Protein AF-A0A3M1MNN2-F1 (afdb_monomer_lite)

Foldseek 3Di:
DQLQVVLVVVCVVCVVVVVVCCVPPHDPPPPPDPVVVVVVVCCVCPVSNPVSNVLVVCCVPDPDVVVSVLVVLCVLVVVVVCCCVVVVDDDDVVSVVVNVVSVVVSVVVVVVVVVPPDDD

Sequence (120 aa):
RDPVVALLVNFLCSFPFVLGYSLLFTDLSFPPALPGFLGAAYVGTFEMGFCFVLWLLAMRHAESTAKVSNLIFISPFLSLVLIHFLVGEEILPATFVGLVLIVAGLLVQQQRTRRQAPQD

Radius of gyration: 19.38 Å; chains: 1; bounding box: 42×33×50 Å

pLDDT: mean 76.58, std 11.62, range [34.47, 91.56]

Structure (mmCIF, N/CA/C/O backbone):
data_AF-A0A3M1MNN2-F1
#
_entry.id   AF-A0A3M1MNN2-F1
#
loop_
_atom_site.group_PDB
_atom_site.id
_atom_site.type_symbol
_atom_site.label_atom_id
_atom_site.label_alt_id
_atom_site.label_comp_id
_atom_site.label_asym_id
_atom_site.label_entity_id
_atom_site.label_seq_id
_atom_site.pdbx_PDB_ins_code
_atom_site.Cartn_x
_atom_site.Cartn_y
_atom_site.Cartn_z
_atom_site.occupancy
_atom_site.B_iso_or_equiv
_atom_site.auth_seq_id
_atom_site.auth_comp_id
_atom_site.auth_asym_id
_atom_site.auth_atom_id
_atom_site.pdbx_PDB_model_num
ATOM 1 N N . ARG A 1 1 ? 1.020 12.240 16.360 1.00 58.34 1 ARG A N 1
ATOM 2 C CA . ARG A 1 1 ? 2.318 12.234 15.640 1.00 58.34 1 ARG A CA 1
ATOM 3 C C . ARG A 1 1 ? 2.040 12.605 14.196 1.00 58.34 1 ARG A C 1
ATOM 5 O O . ARG A 1 1 ? 1.013 12.162 13.694 1.00 58.34 1 ARG A O 1
ATOM 12 N N . ASP A 1 2 ? 2.874 13.428 13.566 1.00 78.56 2 ASP A N 1
ATOM 13 C CA . ASP A 1 2 ? 2.647 13.810 12.173 1.00 78.56 2 ASP A CA 1
ATOM 14 C C . ASP A 1 2 ? 2.676 12.575 11.258 1.00 78.56 2 ASP A C 1
ATOM 16 O O . ASP A 1 2 ? 3.636 11.803 11.325 1.00 78.56 2 ASP A O 1
ATOM 20 N N . PRO A 1 3 ? 1.638 12.366 10.424 1.00 75.88 3 PRO A N 1
ATOM 21 C CA . PRO A 1 3 ? 1.548 11.257 9.473 1.00 75.88 3 PRO A CA 1
ATOM 22 C C . PRO A 1 3 ? 2.824 11.025 8.662 1.00 75.88 3 PRO A C 1
ATOM 24 O O . PRO A 1 3 ? 3.263 9.892 8.490 1.00 75.88 3 PRO A O 1
ATOM 27 N N . VAL A 1 4 ? 3.457 12.117 8.232 1.00 82.12 4 VAL A N 1
ATOM 28 C CA . VAL A 1 4 ? 4.690 12.103 7.439 1.00 82.12 4 VAL A CA 1
ATOM 29 C C . VAL A 1 4 ? 5.860 11.511 8.229 1.00 82.12 4 VAL A C 1
ATOM 31 O O . VAL A 1 4 ? 6.628 10.722 7.690 1.00 82.12 4 VAL A O 1
ATOM 34 N N . VAL A 1 5 ? 5.971 11.823 9.524 1.00 84.25 5 VAL A N 1
ATOM 35 C CA . VAL A 1 5 ? 7.036 11.289 10.389 1.00 84.25 5 VAL A CA 1
ATOM 36 C C . VAL A 1 5 ? 6.822 9.800 10.647 1.00 84.25 5 VAL A C 1
ATOM 38 O O . VAL A 1 5 ? 7.776 9.028 10.612 1.00 84.25 5 VAL A O 1
ATOM 41 N N . ALA A 1 6 ? 5.575 9.375 10.866 1.00 82.62 6 ALA A N 1
ATOM 42 C CA . ALA A 1 6 ? 5.255 7.956 11.026 1.00 82.62 6 ALA A CA 1
ATOM 43 C C . ALA A 1 6 ? 5.601 7.152 9.761 1.00 82.62 6 ALA A C 1
ATOM 45 O O . ALA A 1 6 ? 6.173 6.065 9.854 1.00 82.62 6 ALA A O 1
ATOM 46 N N . LEU A 1 7 ? 5.305 7.711 8.586 1.00 84.12 7 LEU A N 1
ATOM 47 C CA . LEU A 1 7 ? 5.636 7.104 7.303 1.00 84.12 7 LEU A CA 1
ATOM 48 C C . LEU A 1 7 ? 7.155 7.043 7.072 1.00 84.12 7 LEU A C 1
ATOM 50 O O . LEU A 1 7 ? 7.674 5.986 6.722 1.00 84.12 7 LEU A O 1
ATOM 54 N N . LEU A 1 8 ? 7.880 8.133 7.350 1.00 87.44 8 LEU A N 1
ATOM 55 C CA . LEU A 1 8 ? 9.340 8.184 7.234 1.00 87.44 8 LEU A CA 1
ATOM 56 C C . LEU A 1 8 ? 10.020 7.135 8.124 1.00 87.44 8 LEU A C 1
ATOM 58 O O . LEU A 1 8 ? 10.923 6.440 7.670 1.00 87.44 8 LEU A O 1
ATOM 62 N N . VAL A 1 9 ? 9.572 6.988 9.375 1.00 86.50 9 VAL A N 1
ATOM 63 C CA . VAL A 1 9 ? 10.120 5.986 10.302 1.00 86.50 9 VAL A CA 1
ATOM 64 C C . VAL A 1 9 ? 9.850 4.567 9.803 1.00 86.50 9 VAL A C 1
ATOM 66 O O . VAL A 1 9 ? 10.753 3.737 9.862 1.00 86.50 9 VAL A O 1
ATOM 69 N N . ASN A 1 10 ? 8.659 4.285 9.264 1.00 86.88 10 ASN A N 1
ATOM 70 C CA . ASN A 1 10 ? 8.369 2.981 8.662 1.00 86.88 10 ASN A CA 1
ATOM 71 C C . ASN A 1 10 ? 9.290 2.681 7.473 1.00 86.88 10 ASN A C 1
ATOM 73 O O . ASN A 1 10 ? 9.826 1.576 7.394 1.00 86.88 10 ASN A O 1
ATOM 77 N N . PHE A 1 11 ? 9.526 3.656 6.590 1.00 87.00 11 PHE A N 1
ATOM 78 C CA . PHE A 1 11 ? 10.449 3.486 5.465 1.00 87.00 11 PHE A CA 1
ATOM 79 C C . PHE A 1 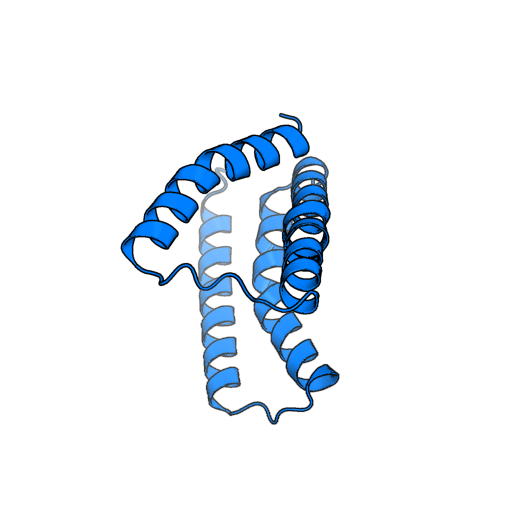11 ? 11.895 3.288 5.922 1.00 87.00 11 PHE A C 1
ATOM 81 O O . PHE A 1 11 ? 12.540 2.344 5.474 1.00 87.00 11 PHE A O 1
ATOM 88 N N . LEU A 1 12 ? 12.394 4.118 6.844 1.00 89.81 12 LEU A N 1
ATOM 89 C CA . LEU A 1 12 ? 13.756 4.000 7.376 1.00 89.81 12 LEU A CA 1
ATOM 90 C C . LEU A 1 12 ? 13.978 2.679 8.111 1.00 89.81 12 LEU A C 1
ATOM 92 O O . LEU A 1 12 ? 15.047 2.090 7.991 1.00 89.81 12 LEU A O 1
ATOM 96 N N . CYS A 1 13 ? 12.974 2.211 8.852 1.00 91.25 13 CYS A N 1
ATOM 97 C CA . CYS A 1 13 ? 13.050 0.938 9.553 1.00 91.25 13 CYS A CA 1
ATOM 98 C C . CYS A 1 13 ? 12.994 -0.234 8.569 1.00 91.25 13 CYS A C 1
ATOM 100 O O . CYS A 1 13 ? 13.771 -1.166 8.709 1.00 91.25 13 CYS A O 1
ATOM 102 N N . SER A 1 14 ? 12.138 -0.171 7.542 1.00 87.56 14 SER A N 1
A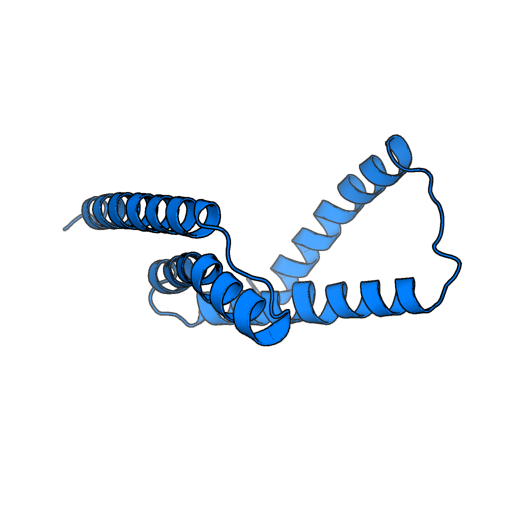TOM 103 C CA . SER A 1 14 ? 11.978 -1.250 6.554 1.00 87.56 14 SER A CA 1
ATOM 104 C C . SER A 1 14 ? 13.145 -1.344 5.568 1.00 87.56 14 SER A C 1
ATOM 106 O O . SER A 1 14 ? 13.483 -2.443 5.135 1.00 87.56 14 SER A O 1
ATOM 108 N N . PHE A 1 15 ? 13.788 -0.223 5.225 1.00 90.38 15 PHE A N 1
ATOM 109 C CA . PHE A 1 15 ? 14.888 -0.161 4.259 1.00 90.38 15 PHE A CA 1
ATOM 110 C C . PHE A 1 15 ? 16.033 -1.157 4.530 1.00 90.38 15 PHE A C 1
ATOM 112 O O . PHE A 1 15 ? 16.357 -1.912 3.614 1.00 90.38 15 PHE A O 1
ATOM 119 N N . PRO A 1 16 ? 16.628 -1.247 5.740 1.00 91.56 16 PRO A N 1
ATOM 120 C CA . PRO A 1 16 ? 17.693 -2.213 6.009 1.00 91.56 16 PRO A CA 1
ATOM 121 C C . PRO A 1 16 ? 17.222 -3.669 5.908 1.00 91.56 16 PRO A C 1
ATOM 123 O O . PRO A 1 16 ? 17.986 -4.512 5.447 1.00 91.56 16 PRO A O 1
ATOM 126 N N . PHE A 1 17 ? 15.973 -3.976 6.280 1.00 90.31 17 PHE A N 1
ATOM 127 C CA . PHE A 1 17 ? 15.434 -5.336 6.152 1.00 90.31 17 PHE A CA 1
ATOM 128 C C . PHE A 1 17 ? 15.207 -5.719 4.691 1.00 90.31 17 PHE A C 1
ATOM 130 O O . PHE A 1 17 ? 15.616 -6.800 4.272 1.00 90.31 17 PHE A O 1
ATOM 137 N N . VAL A 1 18 ? 14.595 -4.826 3.908 1.00 87.81 18 VAL A N 1
ATOM 138 C CA . VAL A 1 18 ? 14.351 -5.048 2.476 1.00 87.81 18 VAL A CA 1
ATOM 139 C C . VAL A 1 18 ? 15.673 -5.138 1.717 1.00 87.81 18 VAL A C 1
ATOM 141 O O . VAL A 1 18 ? 15.832 -6.025 0.883 1.00 87.81 18 VAL A O 1
ATOM 144 N N . LEU A 1 19 ? 16.641 -4.275 2.037 1.00 87.81 19 LEU A N 1
ATOM 145 C CA . LEU A 1 19 ? 17.974 -4.322 1.444 1.00 87.81 19 LEU A CA 1
ATOM 146 C C . LEU A 1 19 ? 18.689 -5.628 1.805 1.00 87.81 19 LEU A C 1
ATOM 148 O O . LEU A 1 19 ? 19.183 -6.307 0.913 1.00 87.81 19 LEU A O 1
ATOM 152 N N . GLY A 1 20 ? 18.698 -6.018 3.082 1.00 89.62 20 GLY A N 1
ATOM 153 C CA . GLY A 1 20 ? 19.315 -7.268 3.530 1.00 89.62 20 GLY A CA 1
ATOM 154 C C . GLY A 1 20 ? 18.703 -8.498 2.859 1.00 89.62 20 GLY A C 1
ATOM 155 O O . GLY A 1 20 ? 19.432 -9.362 2.382 1.00 89.62 20 GLY A O 1
ATOM 156 N N . TYR A 1 21 ? 17.375 -8.549 2.747 1.00 88.06 21 TYR A N 1
ATOM 157 C CA . TYR A 1 21 ? 16.690 -9.616 2.020 1.00 88.06 21 TYR A CA 1
ATOM 158 C C . TYR A 1 21 ? 17.045 -9.612 0.527 1.00 88.06 21 TYR A C 1
ATOM 160 O O . TYR A 1 21 ? 17.375 -10.657 -0.030 1.00 88.06 21 TYR A O 1
ATOM 168 N N . SER A 1 22 ? 17.038 -8.434 -0.105 1.00 85.00 22 SER A N 1
ATOM 169 C CA . SER A 1 22 ? 17.369 -8.283 -1.523 1.00 85.00 22 SER A CA 1
ATOM 170 C C . SER A 1 22 ? 18.780 -8.794 -1.832 1.00 85.00 22 SER A C 1
ATOM 172 O O . SER A 1 22 ? 18.938 -9.601 -2.742 1.00 85.00 22 SER A O 1
ATOM 174 N N . LEU A 1 23 ? 19.771 -8.421 -1.013 1.00 84.81 23 LEU A N 1
ATOM 175 C CA . LEU A 1 23 ? 21.170 -8.844 -1.154 1.00 84.81 23 LEU A CA 1
ATOM 176 C C . LEU A 1 23 ? 21.385 -10.355 -0.950 1.00 84.81 23 LEU A C 1
ATOM 178 O O . LEU A 1 23 ? 22.323 -10.909 -1.515 1.00 84.81 23 LEU A O 1
ATOM 182 N N . LEU A 1 24 ? 20.571 -11.007 -0.112 1.00 84.00 24 LEU A N 1
ATOM 183 C CA . LEU A 1 24 ? 20.734 -12.423 0.240 1.00 84.00 24 LEU A CA 1
ATOM 184 C C . LEU A 1 24 ? 20.007 -13.378 -0.714 1.00 84.00 24 LEU A C 1
ATOM 186 O O . LEU A 1 24 ? 20.469 -14.500 -0.907 1.00 84.00 24 LEU A O 1
ATOM 190 N N . PHE A 1 25 ? 18.866 -12.961 -1.268 1.00 80.19 25 PHE A N 1
ATOM 191 C CA . PHE A 1 25 ? 17.957 -13.849 -2.006 1.00 80.19 25 PHE A CA 1
ATOM 192 C C . PHE A 1 25 ? 17.745 -13.464 -3.470 1.00 80.19 25 PHE A C 1
ATOM 194 O O . PHE A 1 25 ? 17.132 -14.234 -4.208 1.00 80.19 25 PHE A O 1
ATOM 201 N N . THR A 1 26 ? 18.226 -12.298 -3.901 1.00 76.44 26 THR A N 1
ATOM 202 C CA . THR A 1 26 ? 17.968 -11.786 -5.250 1.00 76.44 26 THR A CA 1
ATOM 203 C C . THR A 1 26 ? 19.283 -11.473 -5.940 1.00 76.44 26 THR A C 1
ATOM 205 O O . THR A 1 26 ? 20.126 -10.766 -5.390 1.00 76.44 26 THR A O 1
ATOM 208 N N . ASP A 1 27 ? 19.448 -11.938 -7.178 1.00 70.31 27 ASP A N 1
ATOM 209 C CA . ASP A 1 27 ? 20.475 -11.380 -8.048 1.00 70.31 27 ASP A CA 1
ATOM 210 C C . ASP A 1 27 ? 20.154 -9.897 -8.244 1.00 70.31 27 ASP A C 1
ATOM 212 O O . ASP A 1 27 ? 19.067 -9.556 -8.720 1.00 70.31 27 ASP A O 1
ATOM 216 N N . LEU A 1 28 ? 21.083 -9.011 -7.864 1.00 64.62 28 LEU A N 1
ATOM 217 C CA . LEU A 1 28 ? 20.992 -7.557 -8.055 1.00 64.62 28 LEU A CA 1
ATOM 218 C C . LEU A 1 28 ? 21.104 -7.219 -9.544 1.00 64.62 28 LEU A C 1
ATOM 220 O O . LEU A 1 28 ? 22.045 -6.578 -10.013 1.00 64.62 28 LEU A O 1
ATOM 224 N N . SER A 1 29 ? 20.126 -7.678 -10.306 1.00 62.16 29 SER A N 1
ATOM 225 C CA . SER A 1 29 ? 19.923 -7.313 -11.688 1.00 62.16 29 SER A CA 1
ATOM 226 C C . SER A 1 29 ? 19.335 -5.914 -11.667 1.00 62.16 29 SER A C 1
ATOM 228 O O . SER A 1 29 ? 18.123 -5.737 -11.553 1.00 62.16 29 SER A O 1
ATOM 230 N N . PHE A 1 30 ? 20.201 -4.902 -11.716 1.00 62.44 30 PHE A N 1
ATOM 231 C CA . PHE A 1 30 ? 19.753 -3.539 -11.961 1.00 62.44 30 PHE A CA 1
ATOM 232 C C . PHE A 1 30 ? 18.977 -3.548 -13.276 1.00 62.44 30 PHE A C 1
ATOM 234 O O . PHE A 1 30 ? 19.567 -3.908 -14.299 1.00 62.44 30 PHE A O 1
ATOM 241 N N . PRO A 1 31 ? 17.676 -3.200 -13.283 1.00 60.81 31 PRO A N 1
ATOM 242 C CA . PRO A 1 31 ? 16.935 -3.137 -14.525 1.00 60.81 31 PRO A CA 1
ATOM 243 C C . PRO A 1 31 ? 17.649 -2.117 -15.423 1.00 60.81 31 PRO A C 1
ATOM 245 O O . PRO A 1 31 ? 17.735 -0.945 -15.056 1.00 60.81 31 PRO A O 1
ATOM 248 N N . PRO A 1 32 ? 18.176 -2.523 -16.591 1.00 61.69 32 PRO A N 1
ATOM 249 C CA . PRO A 1 32 ? 18.939 -1.627 -17.461 1.00 61.69 32 PRO A CA 1
ATOM 250 C C . PRO A 1 32 ? 18.050 -0.561 -18.122 1.00 61.69 32 PRO A C 1
ATOM 252 O O . PRO A 1 32 ? 18.536 0.317 -18.830 1.00 61.69 32 PRO A O 1
ATOM 255 N N . ALA A 1 33 ? 16.734 -0.639 -17.912 1.00 71.50 33 ALA A N 1
ATOM 256 C CA . ALA A 1 33 ? 15.738 0.152 -18.599 1.00 71.50 33 ALA A CA 1
ATOM 257 C C . ALA A 1 33 ? 15.140 1.225 -17.670 1.00 71.50 33 ALA A C 1
ATOM 259 O O . ALA A 1 33 ? 14.566 0.929 -16.619 1.00 71.50 33 ALA A O 1
ATOM 260 N N . LEU A 1 34 ? 15.184 2.477 -18.137 1.00 77.69 34 LEU A N 1
ATOM 261 C CA . LEU A 1 34 ? 14.553 3.660 -17.537 1.00 77.69 34 LEU A CA 1
ATOM 262 C C . LEU A 1 34 ? 13.080 3.469 -17.083 1.00 77.69 34 LEU A C 1
ATOM 264 O O . LEU A 1 34 ? 12.718 4.028 -16.044 1.00 77.69 34 LEU A O 1
ATOM 268 N N . PRO A 1 35 ? 12.231 2.664 -17.766 1.00 82.38 35 PRO A N 1
ATOM 269 C CA . PRO A 1 35 ? 10.865 2.395 -17.318 1.00 82.38 35 PRO A CA 1
ATOM 270 C C . PRO A 1 35 ? 10.784 1.745 -15.934 1.00 82.38 35 PRO A C 1
ATOM 272 O O . PRO A 1 35 ? 9.857 2.041 -15.187 1.00 82.38 35 PRO A O 1
ATOM 275 N N . GLY A 1 36 ? 11.758 0.906 -15.561 1.00 81.88 36 GLY A N 1
ATOM 276 C CA . GLY A 1 36 ? 11.774 0.261 -14.245 1.00 81.88 36 GLY A CA 1
ATOM 277 C C . GLY A 1 36 ? 11.957 1.273 -13.115 1.00 81.88 36 GLY A C 1
ATOM 278 O O . GLY A 1 36 ? 11.270 1.209 -12.098 1.00 81.88 36 GLY A O 1
ATOM 279 N N . PHE A 1 37 ? 12.825 2.265 -13.324 1.00 83.44 37 PHE A N 1
ATOM 280 C CA . PHE A 1 37 ? 13.065 3.321 -12.343 1.00 83.44 37 PHE A CA 1
ATOM 281 C C . PHE A 1 37 ? 11.879 4.287 -12.239 1.00 83.44 37 PHE A C 1
ATOM 283 O O . PHE A 1 37 ? 11.488 4.671 -11.139 1.00 83.44 37 PHE A O 1
ATOM 290 N N . LEU A 1 38 ? 11.263 4.637 -13.374 1.00 87.19 38 LEU A N 1
ATOM 291 C CA . LEU A 1 38 ? 10.056 5.470 -13.402 1.00 87.19 38 LEU A CA 1
ATOM 292 C C . LEU A 1 38 ? 8.860 4.772 -12.742 1.00 87.19 38 LEU A C 1
ATOM 294 O O . LEU A 1 38 ? 8.137 5.408 -11.978 1.00 87.19 38 LEU A O 1
ATOM 298 N N . GLY A 1 39 ? 8.683 3.469 -12.976 1.00 86.56 39 GLY A N 1
ATOM 299 C CA . GLY A 1 39 ? 7.659 2.666 -12.307 1.00 86.56 39 GLY A CA 1
ATOM 300 C C . GLY A 1 39 ? 7.881 2.602 -10.797 1.00 86.56 39 GLY A C 1
ATOM 301 O O . GLY A 1 39 ? 6.960 2.875 -10.030 1.00 86.56 39 GLY A O 1
ATOM 302 N N . ALA A 1 40 ? 9.117 2.343 -10.358 1.00 85.62 40 ALA A N 1
ATOM 303 C CA . ALA A 1 40 ? 9.470 2.353 -8.939 1.00 85.62 40 ALA A CA 1
ATOM 304 C C . ALA A 1 40 ? 9.223 3.727 -8.289 1.00 85.62 40 ALA A C 1
ATOM 306 O O . ALA A 1 40 ? 8.677 3.801 -7.187 1.00 85.62 40 ALA A O 1
ATOM 307 N N . ALA A 1 41 ? 9.568 4.817 -8.981 1.00 87.62 41 ALA A N 1
ATOM 308 C CA . ALA A 1 41 ? 9.305 6.171 -8.507 1.00 87.62 41 ALA A CA 1
ATOM 309 C C . ALA A 1 41 ? 7.796 6.446 -8.383 1.00 87.62 41 ALA A C 1
ATOM 311 O O . ALA A 1 41 ? 7.367 6.986 -7.363 1.00 87.62 41 ALA A O 1
ATOM 312 N N . TYR A 1 42 ? 6.994 6.035 -9.372 1.00 90.19 42 TYR A N 1
ATOM 313 C CA . TYR A 1 42 ? 5.538 6.199 -9.373 1.00 90.19 42 TYR A CA 1
ATOM 314 C C . TYR A 1 42 ? 4.867 5.416 -8.239 1.00 90.19 42 TYR A C 1
ATOM 316 O O . TYR A 1 42 ? 4.133 6.002 -7.446 1.00 90.19 42 TYR A O 1
ATOM 324 N N . VAL A 1 43 ? 5.170 4.123 -8.103 1.00 88.19 43 VAL A N 1
ATOM 325 C CA . VAL A 1 43 ? 4.630 3.273 -7.026 1.00 88.19 43 VAL A CA 1
ATOM 326 C C . VAL A 1 43 ? 5.068 3.802 -5.655 1.00 88.19 43 VAL A C 1
ATOM 328 O O . VAL A 1 43 ? 4.266 3.910 -4.727 1.00 88.19 43 VAL A O 1
ATOM 331 N N . GLY A 1 44 ? 6.332 4.214 -5.527 1.00 87.69 44 GLY A N 1
ATOM 332 C CA . GLY A 1 44 ? 6.875 4.761 -4.285 1.00 87.69 44 GLY A CA 1
ATOM 333 C C . GLY A 1 44 ? 6.212 6.071 -3.854 1.00 87.69 44 GLY A C 1
ATOM 334 O O . GLY A 1 44 ? 5.802 6.203 -2.702 1.00 87.69 44 GLY A O 1
ATOM 335 N N . THR A 1 45 ? 6.084 7.046 -4.759 1.00 86.81 45 THR A N 1
ATOM 336 C CA . THR A 1 45 ? 5.510 8.359 -4.412 1.00 86.81 45 THR A CA 1
ATOM 337 C C . THR A 1 45 ? 3.988 8.369 -4.407 1.00 86.81 45 THR A C 1
ATOM 339 O O . THR A 1 45 ? 3.408 8.952 -3.492 1.00 86.81 45 THR A O 1
ATOM 342 N N . PHE A 1 46 ? 3.329 7.741 -5.380 1.00 86.88 46 PHE A N 1
ATOM 343 C CA . PHE A 1 46 ? 1.880 7.839 -5.549 1.00 86.88 46 PHE A CA 1
ATOM 344 C C . PHE A 1 46 ? 1.131 6.778 -4.732 1.00 86.88 46 PHE A C 1
ATOM 346 O O . PHE A 1 46 ? 0.317 7.134 -3.878 1.00 86.88 46 PHE A O 1
ATOM 353 N N . GLU A 1 47 ? 1.442 5.492 -4.928 1.00 82.94 47 GLU A N 1
ATOM 354 C CA . GLU A 1 47 ? 0.752 4.397 -4.226 1.00 82.94 47 GLU A CA 1
ATOM 355 C C . GLU A 1 47 ? 1.156 4.290 -2.755 1.00 82.94 47 GLU A C 1
ATOM 357 O O . GLU A 1 47 ? 0.294 4.227 -1.882 1.00 82.94 47 GLU A O 1
ATOM 362 N N . MET A 1 48 ? 2.453 4.282 -2.451 1.00 81.94 48 MET A N 1
ATOM 363 C CA . MET A 1 48 ? 2.920 4.050 -1.077 1.00 81.94 48 MET A CA 1
ATOM 364 C C . MET A 1 48 ? 3.165 5.343 -0.291 1.00 81.94 48 MET A C 1
ATOM 366 O O . MET A 1 48 ? 3.092 5.341 0.935 1.00 81.94 48 MET A O 1
ATOM 370 N N . GLY A 1 49 ? 3.434 6.462 -0.966 1.00 85.19 49 GLY A N 1
ATOM 371 C CA . GLY A 1 49 ? 3.646 7.762 -0.333 1.00 85.19 49 GLY A CA 1
ATOM 372 C C . GLY A 1 49 ? 2.338 8.519 -0.110 1.00 85.19 49 GLY A C 1
ATOM 373 O O . GLY A 1 49 ? 1.836 8.631 1.011 1.00 85.19 49 GLY A O 1
ATOM 374 N N . PHE A 1 50 ? 1.784 9.056 -1.196 1.00 87.19 50 PHE A N 1
ATOM 375 C CA . PHE A 1 50 ? 0.654 9.980 -1.173 1.00 87.19 50 PHE A CA 1
ATOM 376 C C . PHE A 1 50 ? -0.630 9.333 -0.644 1.00 87.19 50 PHE A C 1
ATOM 378 O O . PHE A 1 50 ? -1.237 9.867 0.289 1.00 87.19 50 PHE A O 1
ATOM 385 N N . CYS A 1 51 ? -1.011 8.157 -1.157 1.00 86.38 51 CYS A N 1
ATOM 386 C CA . CYS A 1 51 ? -2.186 7.435 -0.656 1.00 86.38 51 CYS A CA 1
ATOM 387 C C . CYS A 1 51 ? -2.068 7.094 0.837 1.00 86.38 51 CYS A C 1
ATOM 389 O O . CYS A 1 51 ? -3.056 7.180 1.565 1.00 86.38 51 CYS A O 1
ATOM 391 N N . PHE A 1 52 ? -0.869 6.775 1.329 1.00 83.31 52 PHE A N 1
ATOM 392 C CA . PHE A 1 52 ? -0.658 6.434 2.737 1.00 83.31 52 PHE A CA 1
ATOM 393 C C . PHE A 1 52 ? -0.712 7.662 3.654 1.00 83.31 52 PHE A C 1
ATOM 395 O O . PHE A 1 52 ? -1.248 7.600 4.764 1.00 83.31 52 PHE A O 1
ATOM 402 N N . VAL A 1 53 ? -0.215 8.810 3.183 1.00 85.25 53 VAL A N 1
ATOM 403 C CA . VAL A 1 53 ? -0.389 10.095 3.875 1.00 85.25 53 VAL A CA 1
ATOM 404 C C . VAL A 1 53 ? -1.872 10.457 3.953 1.00 85.25 53 VAL A C 1
ATOM 406 O O . VAL A 1 53 ? -2.350 10.762 5.047 1.00 85.25 53 VAL A O 1
ATOM 409 N N . LEU A 1 54 ? -2.610 10.360 2.840 1.00 85.19 54 LEU A N 1
ATOM 410 C CA . LEU A 1 54 ? -4.062 10.571 2.818 1.00 85.19 54 LEU A CA 1
ATOM 411 C C . LEU A 1 54 ? -4.792 9.613 3.763 1.00 85.19 54 LEU A C 1
ATOM 413 O O . LEU A 1 54 ? -5.681 10.040 4.497 1.00 85.19 54 LEU A O 1
ATOM 417 N N . TRP A 1 55 ? -4.382 8.347 3.801 1.00 82.75 55 TRP A N 1
ATOM 418 C CA . TRP A 1 55 ? -4.925 7.346 4.713 1.00 82.75 55 TRP A CA 1
ATOM 419 C C . TRP A 1 55 ? -4.731 7.735 6.184 1.00 82.75 55 TRP A C 1
ATOM 421 O O . TRP A 1 55 ? -5.681 7.750 6.967 1.00 82.75 55 TRP A O 1
ATOM 431 N N . LEU A 1 56 ? -3.508 8.104 6.569 1.00 80.19 56 LEU A N 1
ATOM 432 C CA . LEU A 1 56 ? -3.198 8.541 7.932 1.00 80.19 56 LEU A CA 1
ATOM 433 C C . LEU A 1 56 ? -3.928 9.842 8.304 1.00 80.19 56 LEU A C 1
ATOM 435 O O . LEU A 1 56 ? -4.375 9.989 9.443 1.00 80.19 56 LEU A O 1
ATOM 439 N N . LEU A 1 57 ? -4.076 10.771 7.355 1.00 81.25 57 LEU A N 1
ATOM 440 C CA . LEU A 1 57 ? -4.895 11.977 7.509 1.00 81.25 57 LEU A CA 1
ATOM 441 C C . LEU A 1 57 ? -6.366 11.623 7.743 1.00 81.25 57 LEU A C 1
ATOM 443 O O . LEU A 1 57 ? -6.956 12.125 8.698 1.00 81.25 57 LEU A O 1
ATOM 447 N N . ALA A 1 58 ? -6.932 10.720 6.940 1.00 79.62 58 ALA A N 1
ATOM 448 C CA . ALA A 1 58 ? -8.308 10.254 7.087 1.00 79.62 58 ALA A CA 1
ATOM 449 C C . ALA A 1 58 ? -8.534 9.581 8.446 1.00 79.62 58 ALA A C 1
ATOM 451 O O . ALA A 1 58 ? -9.507 9.893 9.129 1.00 79.62 58 ALA A O 1
ATOM 452 N N . MET A 1 59 ? -7.608 8.728 8.896 1.00 75.31 59 MET A N 1
ATOM 453 C CA . MET A 1 59 ? -7.686 8.122 10.229 1.00 75.31 59 MET A CA 1
ATOM 454 C C . MET A 1 59 ? -7.598 9.153 11.360 1.00 75.31 59 MET A C 1
ATOM 456 O O . MET A 1 59 ? -8.230 8.967 12.394 1.00 75.31 59 MET A O 1
ATOM 460 N N . ARG A 1 60 ? -6.833 10.237 11.181 1.00 72.00 60 ARG A N 1
ATOM 461 C CA . ARG A 1 60 ? -6.713 11.312 12.178 1.00 72.00 60 ARG A CA 1
ATOM 462 C C . ARG A 1 60 ? -7.949 12.220 12.224 1.00 72.00 60 ARG A C 1
ATOM 464 O O . ARG A 1 60 ? -8.218 12.797 13.272 1.00 72.00 60 ARG A O 1
ATOM 471 N N . HIS A 1 61 ? -8.648 12.394 11.103 1.00 70.81 61 HIS A N 1
ATOM 472 C CA . HIS A 1 61 ? -9.827 13.263 11.002 1.00 70.81 61 HIS A CA 1
ATOM 473 C C . HIS A 1 61 ? -11.156 12.534 11.218 1.00 70.81 61 HIS A C 1
ATOM 475 O O . HIS A 1 61 ? -12.165 13.171 11.507 1.00 70.81 61 HIS A O 1
ATOM 481 N N . ALA A 1 62 ? -11.183 11.211 11.082 1.00 69.38 62 ALA A N 1
ATOM 482 C CA . ALA A 1 62 ? -12.380 10.440 11.353 1.00 69.38 62 ALA A CA 1
ATOM 483 C C . ALA A 1 62 ? -12.619 10.314 12.861 1.00 69.38 62 ALA A C 1
ATOM 485 O O . ALA A 1 62 ? -11.768 9.815 13.592 1.00 69.38 62 ALA A O 1
ATOM 486 N N . GLU A 1 63 ? -13.827 10.665 13.308 1.00 57.19 63 GLU A N 1
ATOM 487 C CA . GLU A 1 63 ? -14.280 10.508 14.702 1.00 57.19 63 GLU A CA 1
ATOM 488 C C . GLU A 1 63 ? -14.168 9.069 15.235 1.00 57.19 63 GLU A C 1
ATOM 490 O O . GLU A 1 63 ? -14.205 8.834 16.439 1.00 57.19 63 GLU A O 1
ATOM 495 N N . SER A 1 64 ? -14.040 8.080 14.344 1.00 62.53 64 SER A N 1
ATOM 496 C CA . SER A 1 64 ? -13.822 6.689 14.713 1.00 62.53 64 SER A CA 1
ATOM 497 C C . SER A 1 64 ? -12.876 6.010 13.727 1.00 62.53 64 SER A C 1
ATOM 499 O O . SER A 1 64 ? -13.267 5.660 12.608 1.00 62.53 64 SER A O 1
ATOM 501 N N . THR A 1 65 ? -11.648 5.742 14.172 1.00 63.81 65 THR A N 1
ATOM 502 C CA . THR A 1 65 ? -10.645 4.932 13.456 1.00 63.81 65 THR A CA 1
ATOM 503 C C . THR A 1 65 ? -11.210 3.576 13.017 1.00 63.81 65 THR A C 1
ATOM 505 O O . THR A 1 65 ? -10.848 3.061 11.962 1.00 63.81 65 THR A O 1
ATOM 508 N N . ALA A 1 66 ? -12.167 3.022 13.773 1.00 63.03 66 ALA A N 1
ATOM 509 C CA . ALA A 1 66 ? -12.843 1.770 13.444 1.00 63.03 66 ALA A CA 1
ATOM 510 C C . ALA A 1 66 ? -13.705 1.865 12.173 1.00 63.03 66 ALA A C 1
ATOM 512 O O . ALA A 1 66 ? -13.741 0.915 11.394 1.00 63.03 66 ALA A O 1
ATOM 513 N N . LYS A 1 67 ? -14.367 3.005 11.916 1.00 63.06 67 LYS A N 1
ATOM 514 C CA . LYS A 1 67 ? -15.150 3.196 10.682 1.00 63.06 67 LYS A CA 1
ATOM 515 C C . LYS A 1 67 ? -14.239 3.248 9.459 1.00 63.06 67 LYS A C 1
ATOM 517 O O . LYS A 1 67 ? -14.523 2.570 8.479 1.00 63.06 67 LYS A O 1
ATOM 522 N N . VAL A 1 68 ? -13.133 3.991 9.541 1.00 69.94 68 VAL A N 1
ATOM 523 C CA . VAL A 1 68 ? -12.145 4.075 8.451 1.00 69.94 68 VAL A CA 1
ATOM 524 C C . VAL A 1 68 ? -11.488 2.716 8.215 1.00 69.94 68 VAL A C 1
ATOM 526 O O . VAL A 1 68 ? -11.448 2.258 7.081 1.00 69.94 68 VAL A O 1
ATOM 529 N N . SER A 1 69 ? -11.093 1.993 9.267 1.00 67.12 69 SER A N 1
ATOM 530 C CA . SER A 1 69 ? -10.573 0.626 9.125 1.00 67.12 69 SER A CA 1
ATOM 531 C C . SER A 1 69 ? -11.589 -0.330 8.490 1.00 67.12 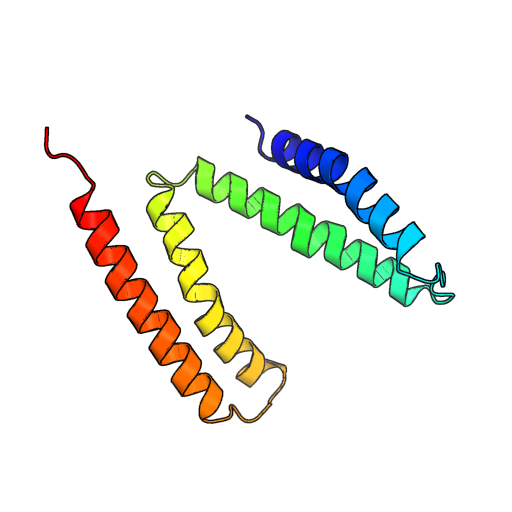69 SER A C 1
ATOM 533 O O . SER A 1 69 ? -11.183 -1.248 7.782 1.00 67.12 69 SER A O 1
ATOM 535 N N . ASN A 1 70 ? -12.894 -0.114 8.697 1.00 71.75 70 ASN A N 1
ATOM 536 C CA . ASN A 1 70 ? -13.920 -0.948 8.080 1.00 71.75 70 ASN A CA 1
ATOM 537 C C . ASN A 1 70 ? -14.020 -0.732 6.556 1.00 71.75 70 ASN A C 1
ATOM 539 O O . ASN A 1 70 ? -14.383 -1.655 5.833 1.00 71.75 70 ASN A O 1
ATOM 543 N N . LEU A 1 71 ? -13.656 0.457 6.055 1.00 74.12 71 LEU A N 1
ATOM 544 C CA . LEU A 1 71 ? -13.605 0.743 4.614 1.00 74.12 71 LEU A CA 1
ATOM 545 C C . LEU A 1 71 ? -12.524 -0.076 3.894 1.00 74.12 71 LEU A C 1
ATOM 547 O O . LEU A 1 71 ? -12.715 -0.402 2.725 1.00 74.12 71 LEU A O 1
ATOM 551 N N . ILE A 1 72 ? -11.435 -0.477 4.570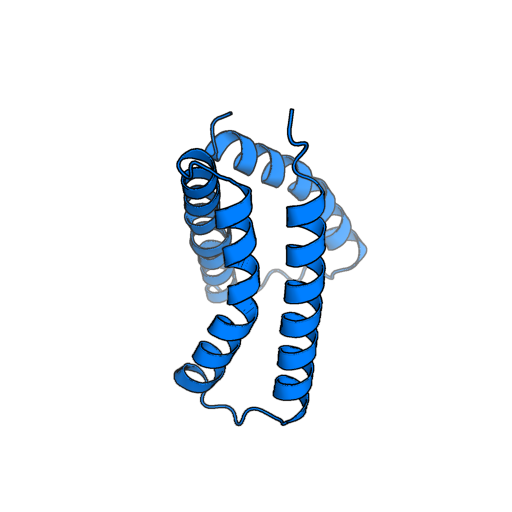 1.00 78.38 72 ILE A N 1
ATOM 552 C CA . ILE A 1 72 ? -10.426 -1.373 3.965 1.00 78.38 72 ILE A CA 1
ATOM 553 C C . ILE A 1 72 ? -11.076 -2.687 3.537 1.00 78.38 72 ILE A C 1
ATOM 555 O O . ILE A 1 72 ? -10.728 -3.231 2.495 1.00 78.38 72 ILE A O 1
ATOM 559 N N . PHE A 1 73 ? -12.069 -3.180 4.279 1.00 74.94 73 PHE A N 1
ATOM 560 C CA . PHE A 1 73 ? -12.751 -4.420 3.917 1.00 74.94 73 PHE A CA 1
ATOM 561 C C . PHE A 1 73 ? -13.649 -4.296 2.678 1.00 74.94 73 PHE A C 1
ATOM 563 O O . PHE A 1 73 ? -14.042 -5.315 2.118 1.00 74.94 73 PHE A O 1
ATOM 570 N N . ILE A 1 74 ? -13.927 -3.078 2.201 1.00 77.38 74 ILE A N 1
ATOM 571 C CA . ILE A 1 74 ? -14.590 -2.841 0.908 1.00 77.38 74 ILE A CA 1
ATOM 572 C C . ILE A 1 74 ? -13.581 -2.940 -0.255 1.00 77.38 74 ILE A C 1
ATOM 574 O O . ILE A 1 74 ? -13.976 -3.243 -1.380 1.00 77.38 74 ILE A O 1
ATOM 578 N N . SER A 1 75 ? -12.278 -2.766 0.009 1.00 83.25 75 SER A N 1
ATOM 579 C CA . SER A 1 75 ? -11.196 -2.872 -0.986 1.00 83.25 75 SER A CA 1
ATOM 580 C C . SER A 1 75 ? -11.269 -4.118 -1.886 1.00 83.25 75 SER A C 1
ATOM 582 O O . SER A 1 75 ? -11.243 -3.940 -3.100 1.00 83.25 75 SER A O 1
ATOM 584 N N . PRO A 1 76 ? -11.424 -5.363 -1.382 1.00 77.88 76 PRO A N 1
ATOM 585 C CA . PRO A 1 76 ? -11.494 -6.548 -2.245 1.00 77.88 76 PRO A CA 1
ATOM 586 C C . PRO A 1 76 ? -12.671 -6.519 -3.226 1.00 77.88 76 PRO A C 1
ATOM 588 O O . PRO A 1 76 ? -12.529 -6.953 -4.366 1.00 77.88 76 PRO A O 1
ATOM 591 N N . PHE A 1 77 ? -13.817 -5.969 -2.817 1.00 79.62 77 PHE A N 1
ATOM 592 C CA . PHE A 1 77 ? -14.963 -5.808 -3.707 1.00 79.62 77 PHE A CA 1
ATOM 593 C C . PHE A 1 77 ? -14.686 -4.748 -4.776 1.00 79.62 77 PHE A C 1
ATOM 595 O O . PHE A 1 77 ? -14.902 -4.988 -5.962 1.00 79.62 77 PHE A O 1
ATOM 602 N N . LEU A 1 78 ? -14.165 -3.590 -4.362 1.00 81.06 78 LEU A N 1
ATOM 603 C CA . LEU A 1 78 ? -13.851 -2.500 -5.281 1.00 81.06 78 LEU A CA 1
ATOM 604 C C . LEU A 1 78 ? -12.757 -2.905 -6.281 1.00 81.06 78 LEU A C 1
ATOM 606 O O . LEU A 1 78 ? -12.880 -2.613 -7.465 1.00 81.06 78 LEU A O 1
ATOM 610 N N . SER A 1 79 ? -11.738 -3.630 -5.818 1.00 82.31 79 SER A N 1
ATOM 611 C CA . SER A 1 79 ? -10.677 -4.203 -6.648 1.00 82.31 79 SER A CA 1
ATOM 612 C C . SER A 1 79 ? -11.246 -5.158 -7.699 1.00 82.31 79 SER A C 1
ATOM 614 O O . SER A 1 79 ? -10.911 -5.040 -8.870 1.00 82.31 79 SER A O 1
ATOM 616 N N . LEU A 1 80 ? -12.188 -6.030 -7.326 1.00 80.00 80 LEU A N 1
ATOM 617 C CA . LEU A 1 80 ? -12.857 -6.933 -8.268 1.00 80.00 80 LEU A CA 1
ATOM 618 C C . LEU A 1 80 ? -13.632 -6.210 -9.364 1.00 80.00 80 LEU A C 1
ATOM 620 O O . LEU A 1 80 ? -13.511 -6.551 -10.540 1.00 80.00 80 LEU A O 1
ATOM 624 N N . VAL A 1 81 ? -14.413 -5.205 -8.970 1.00 81.62 81 VAL A N 1
ATOM 625 C CA . VAL A 1 81 ? -15.150 -4.357 -9.909 1.00 81.62 81 VAL A CA 1
ATOM 626 C C . VAL A 1 81 ? -14.167 -3.665 -10.853 1.00 81.62 81 VAL A C 1
ATOM 628 O O . VAL A 1 81 ? -14.341 -3.723 -12.067 1.00 81.62 81 VAL A O 1
ATOM 631 N N . LEU A 1 82 ? -13.099 -3.068 -10.319 1.00 81.69 82 LEU A N 1
ATOM 632 C CA . LEU A 1 82 ? -12.083 -2.396 -11.126 1.00 81.69 82 LEU A CA 1
ATOM 633 C C . LEU A 1 82 ? -11.366 -3.355 -12.077 1.00 81.69 82 LEU A C 1
ATOM 635 O O . LEU A 1 82 ? -11.215 -3.005 -13.236 1.00 81.69 82 LEU A O 1
ATOM 639 N N . ILE A 1 83 ? -10.966 -4.553 -11.645 1.00 81.12 83 ILE A N 1
ATOM 640 C CA . ILE A 1 83 ? -10.305 -5.539 -12.517 1.00 81.12 83 ILE A CA 1
ATOM 641 C C . ILE A 1 83 ? -11.241 -5.950 -13.657 1.00 81.12 83 ILE A C 1
ATOM 643 O O . ILE A 1 83 ? -10.829 -5.965 -14.815 1.00 81.12 83 ILE A O 1
ATOM 647 N N . HIS A 1 84 ? -12.516 -6.198 -13.359 1.00 77.88 84 HIS A N 1
ATOM 648 C CA . HIS A 1 84 ? -13.496 -6.540 -14.385 1.00 77.88 84 HIS A CA 1
ATOM 649 C C . HIS A 1 84 ? -13.710 -5.408 -15.402 1.00 77.88 84 HIS A C 1
ATOM 651 O O . HIS A 1 84 ? -13.770 -5.671 -16.599 1.00 77.88 84 HIS A O 1
ATOM 657 N N . PHE A 1 85 ? -13.781 -4.150 -14.949 1.00 77.06 85 PHE A N 1
ATOM 658 C CA . PHE A 1 85 ? -14.015 -2.999 -15.830 1.00 77.06 85 PHE A CA 1
ATOM 659 C C . PHE A 1 85 ? -12.757 -2.483 -16.554 1.00 77.06 85 PHE A C 1
ATOM 661 O O . PHE A 1 85 ? -12.863 -2.082 -17.709 1.00 77.06 85 PHE A O 1
ATOM 668 N N . LEU A 1 86 ? -11.589 -2.442 -15.899 1.00 76.00 86 LEU A N 1
ATOM 669 C CA . LEU A 1 86 ? -10.339 -1.907 -16.467 1.00 76.00 86 LEU A CA 1
ATOM 670 C C . LEU A 1 86 ? -9.557 -2.956 -17.260 1.00 76.00 86 LEU A C 1
ATOM 672 O O . LEU A 1 86 ? -8.978 -2.615 -18.287 1.00 76.00 86 LEU A O 1
ATOM 676 N N . VAL A 1 87 ? -9.485 -4.196 -16.764 1.00 76.94 87 VAL A N 1
ATOM 677 C CA . VAL A 1 87 ? -8.684 -5.268 -17.384 1.00 76.94 87 VAL A CA 1
ATOM 678 C C . VAL A 1 87 ? -9.543 -6.109 -18.331 1.00 76.94 87 VAL A C 1
ATOM 680 O O . VAL A 1 87 ? -9.030 -6.638 -19.312 1.00 76.94 87 VAL A O 1
ATOM 683 N N . GLY A 1 88 ? -10.859 -6.182 -18.094 1.00 65.88 88 GLY A N 1
ATOM 684 C CA . GLY A 1 88 ? -11.796 -6.898 -18.966 1.00 65.88 88 GLY A CA 1
ATOM 685 C C . GLY A 1 88 ? -11.744 -8.420 -18.826 1.00 65.88 88 GLY A C 1
ATOM 686 O O . GLY A 1 88 ? -12.254 -9.126 -19.692 1.00 65.88 88 GLY A O 1
ATOM 687 N N . GLU A 1 89 ? -11.123 -8.942 -17.766 1.00 65.69 89 GLU A N 1
ATOM 688 C CA . GLU A 1 89 ? -11.055 -10.385 -17.533 1.00 65.69 89 GLU A CA 1
ATOM 689 C C . GLU A 1 89 ? -12.391 -10.956 -17.031 1.00 65.69 89 GLU A C 1
ATOM 691 O O . GLU A 1 89 ? -13.117 -10.342 -16.235 1.00 65.69 89 GLU A O 1
ATOM 696 N N . GLU A 1 90 ? -12.708 -12.169 -17.495 1.00 65.69 90 GLU A N 1
ATOM 697 C CA . GLU A 1 90 ? -13.852 -12.929 -17.004 1.00 65.69 90 GLU A CA 1
ATOM 698 C C . GLU A 1 90 ? -13.600 -13.378 -15.564 1.00 65.69 90 GLU A C 1
ATOM 700 O O . GLU A 1 90 ? -12.651 -14.098 -15.251 1.00 65.69 90 GLU A O 1
ATOM 705 N N . ILE A 1 91 ? -14.479 -12.946 -14.662 1.00 67.38 91 ILE A N 1
ATOM 706 C CA . ILE A 1 91 ? -14.373 -13.272 -13.245 1.00 67.38 91 ILE A CA 1
ATOM 707 C C . ILE A 1 91 ? -14.744 -14.747 -13.058 1.00 67.38 91 ILE A C 1
ATOM 709 O O . ILE A 1 91 ? -15.912 -15.124 -13.166 1.00 67.38 91 ILE A O 1
ATOM 713 N N . LEU A 1 92 ? -13.756 -15.586 -12.738 1.00 72.81 92 LEU A N 1
ATOM 714 C CA . LEU A 1 92 ? -13.998 -16.997 -12.439 1.00 72.81 92 LEU A CA 1
ATOM 715 C C . LEU A 1 92 ? -14.952 -17.168 -11.234 1.00 72.81 92 LEU A C 1
ATOM 717 O O . LEU A 1 92 ? -14.891 -16.393 -10.273 1.00 72.81 92 LEU A O 1
ATOM 721 N N . PRO A 1 93 ? -15.754 -18.252 -11.192 1.00 74.88 93 PRO A N 1
ATOM 722 C CA . PRO A 1 93 ? -16.645 -18.544 -10.063 1.00 74.88 93 PRO A CA 1
ATOM 723 C C . PRO A 1 93 ? -15.919 -18.649 -8.713 1.00 74.88 93 PRO A C 1
ATOM 725 O O . PRO A 1 93 ? -16.487 -18.336 -7.668 1.00 74.88 93 PRO A O 1
ATOM 728 N N . ALA A 1 94 ? -14.643 -19.053 -8.726 1.00 75.69 94 ALA A N 1
ATOM 729 C CA . ALA A 1 94 ? -13.795 -19.127 -7.536 1.00 75.69 94 ALA A CA 1
ATOM 730 C C . ALA A 1 94 ? -13.665 -17.770 -6.824 1.00 75.69 94 ALA A C 1
ATOM 732 O O . ALA A 1 94 ? -13.650 -17.705 -5.594 1.00 75.69 94 ALA A O 1
ATOM 733 N N . THR A 1 95 ? -13.649 -16.678 -7.584 1.00 77.38 95 THR A N 1
ATOM 734 C CA . THR A 1 95 ? -13.555 -15.319 -7.055 1.00 77.38 95 THR A CA 1
ATOM 735 C C . THR A 1 95 ? -14.831 -14.906 -6.326 1.00 77.38 95 THR A C 1
ATOM 737 O O . THR A 1 95 ? -14.774 -14.221 -5.306 1.00 77.38 95 THR A O 1
ATOM 740 N N . PHE A 1 96 ? -15.984 -15.397 -6.786 1.00 79.56 96 PHE A N 1
ATOM 741 C CA . PHE A 1 96 ? -17.262 -15.202 -6.105 1.00 79.56 96 PHE A CA 1
ATOM 742 C C . PHE A 1 96 ? -17.304 -15.955 -4.769 1.00 79.56 96 PHE A C 1
ATOM 744 O O . PHE A 1 96 ? -17.725 -15.398 -3.757 1.00 79.56 96 PHE A O 1
ATOM 751 N N . VAL A 1 97 ? -16.797 -17.192 -4.730 1.00 82.88 97 VAL A N 1
ATOM 752 C CA . VAL A 1 97 ? -16.676 -17.971 -3.482 1.00 82.88 97 VAL A CA 1
ATOM 753 C C . VAL A 1 97 ? -15.732 -17.280 -2.494 1.00 82.88 97 VAL A C 1
ATOM 755 O O . VAL A 1 97 ? -16.068 -17.146 -1.316 1.00 82.88 97 VAL A O 1
ATOM 758 N N . GLY A 1 98 ? -14.586 -16.783 -2.971 1.00 81.25 98 GLY A N 1
ATOM 759 C CA . GLY A 1 98 ? -13.657 -15.988 -2.164 1.00 81.25 98 GLY A CA 1
ATOM 760 C C . GLY A 1 98 ? -14.304 -14.717 -1.607 1.00 81.25 98 GLY A C 1
ATOM 761 O O . GLY A 1 98 ? -14.169 -14.428 -0.419 1.00 81.25 98 GLY A O 1
ATOM 762 N N . LEU A 1 99 ? -15.078 -14.001 -2.428 1.00 82.00 99 LEU A N 1
ATOM 763 C CA . LEU A 1 99 ? -15.817 -12.813 -2.003 1.00 82.00 99 LEU A CA 1
ATOM 764 C C . LEU A 1 99 ? -16.847 -13.141 -0.913 1.00 82.00 99 LEU A C 1
ATOM 766 O O . LEU A 1 99 ? -16.896 -12.450 0.104 1.00 82.00 99 LEU A O 1
ATOM 770 N N . VAL A 1 100 ? -17.630 -14.212 -1.081 1.00 85.12 100 VAL A N 1
ATOM 771 C CA . VAL A 1 100 ? -18.602 -14.665 -0.070 1.00 85.12 100 VAL A CA 1
ATOM 772 C C . VAL A 1 100 ? -17.901 -15.008 1.248 1.00 85.12 100 VAL A C 1
ATOM 774 O O . VAL A 1 100 ? -18.380 -14.612 2.311 1.00 85.12 100 VAL A O 1
ATOM 777 N N . LEU A 1 101 ? -16.746 -15.678 1.196 1.00 84.12 101 LEU A N 1
ATOM 778 C CA . LEU A 1 101 ? -15.924 -15.983 2.374 1.00 84.12 101 LEU A CA 1
ATOM 779 C C . LEU A 1 101 ? -15.425 -14.719 3.088 1.00 84.12 101 LEU A C 1
ATOM 781 O O . LEU A 1 101 ? -15.525 -14.635 4.313 1.00 84.12 101 LEU A O 1
ATOM 785 N N . ILE A 1 102 ? -14.934 -13.724 2.342 1.00 82.56 102 ILE A N 1
ATOM 786 C CA . ILE A 1 102 ? -14.474 -12.442 2.902 1.00 82.56 102 ILE A CA 1
ATOM 787 C C . ILE A 1 102 ? -15.638 -11.699 3.567 1.00 82.56 102 ILE A C 1
ATOM 789 O O . ILE A 1 102 ? -15.504 -11.241 4.702 1.00 82.56 102 ILE A O 1
ATOM 793 N N . VAL A 1 103 ? -16.793 -11.618 2.900 1.00 82.56 103 VAL A N 1
ATOM 794 C CA . VAL A 1 103 ? -17.992 -10.960 3.442 1.00 82.56 103 VAL A CA 1
ATOM 795 C C . VAL A 1 103 ? -18.487 -11.678 4.699 1.00 82.56 103 VAL A C 1
ATOM 797 O O . VAL A 1 103 ? -18.788 -11.024 5.698 1.00 82.56 103 VAL A O 1
ATOM 800 N N . ALA A 1 104 ? -18.519 -13.012 4.702 1.00 84.19 104 ALA A N 1
ATOM 801 C CA . ALA A 1 104 ? -18.900 -13.793 5.876 1.00 84.19 104 ALA A CA 1
ATOM 802 C C . ALA A 1 104 ? -17.935 -13.565 7.054 1.00 84.19 104 ALA A C 1
ATOM 804 O O . ALA A 1 104 ? -18.382 -13.312 8.176 1.00 84.19 104 ALA A O 1
ATOM 805 N N . GLY A 1 105 ? -16.621 -13.586 6.802 1.00 81.06 105 GLY A N 1
ATOM 806 C CA . GLY A 1 105 ? -15.600 -13.278 7.808 1.00 81.06 105 GLY A CA 1
ATOM 807 C C . GLY A 1 105 ? -15.749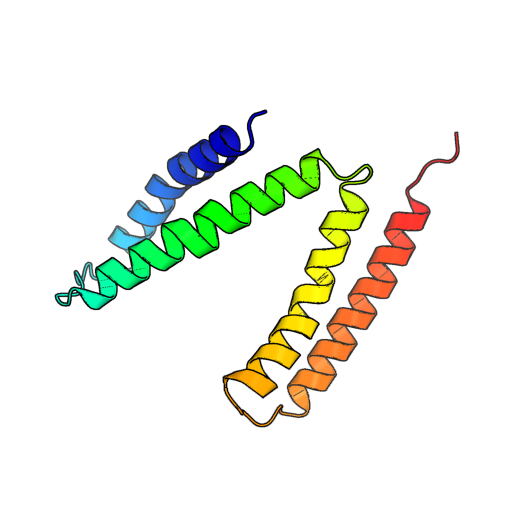 -11.867 8.381 1.00 81.06 105 GLY A C 1
ATOM 808 O O . GLY A 1 105 ? -15.695 -11.686 9.600 1.00 81.06 105 GLY A O 1
ATOM 809 N N . LEU A 1 106 ? -16.034 -10.883 7.522 1.00 76.69 106 LEU A N 1
ATOM 810 C CA . LEU A 1 106 ? -16.266 -9.498 7.924 1.00 76.69 106 LEU A CA 1
ATOM 811 C C . LEU A 1 106 ? -17.498 -9.355 8.823 1.00 76.69 106 LEU A C 1
ATOM 813 O O . LEU A 1 106 ? -17.424 -8.702 9.864 1.00 76.69 106 LEU A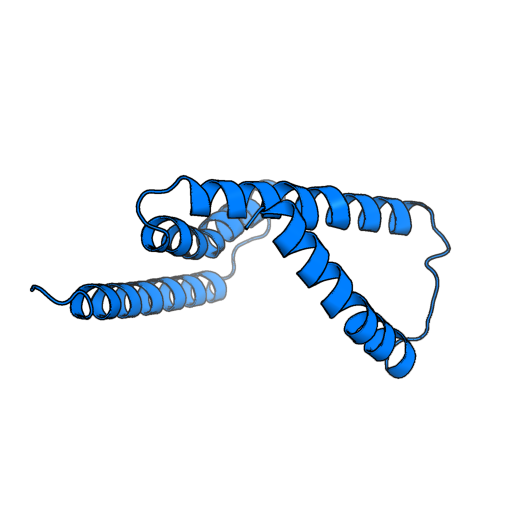 O 1
ATOM 817 N N . LEU A 1 107 ? -18.620 -9.983 8.457 1.00 78.69 107 LEU A N 1
ATOM 818 C CA . LEU A 1 107 ? -19.851 -9.946 9.253 1.00 78.69 107 LEU A CA 1
ATOM 819 C C . LEU A 1 107 ? -19.628 -10.533 10.654 1.00 78.69 107 LEU A C 1
ATOM 821 O O . LEU A 1 107 ? -20.062 -9.945 11.648 1.00 78.69 107 LEU A O 1
ATOM 825 N N . VAL A 1 108 ? -18.894 -11.645 10.752 1.00 82.00 108 VAL A N 1
ATOM 826 C CA . VAL A 1 108 ? -18.528 -12.257 12.041 1.00 82.00 108 VAL A CA 1
ATOM 827 C C . VAL A 1 108 ? -17.611 -11.335 12.855 1.00 82.00 108 VAL A C 1
ATOM 829 O O . VAL A 1 108 ? -17.816 -11.164 14.063 1.00 82.00 108 VAL A O 1
ATOM 832 N N . GLN A 1 109 ? -16.620 -10.706 12.217 1.00 71.06 109 GLN A N 1
ATOM 833 C CA . GLN A 1 109 ? -15.696 -9.783 12.879 1.00 71.06 109 GLN A CA 1
ATOM 834 C C . GLN A 1 109 ? -16.421 -8.535 13.402 1.00 71.06 109 GLN A C 1
ATOM 836 O O . GLN A 1 109 ? -16.238 -8.151 14.559 1.00 71.06 109 GLN A O 1
ATOM 841 N N . GLN A 1 110 ? -17.316 -7.953 12.602 1.00 70.88 110 GLN A N 1
ATOM 842 C CA . GLN A 1 110 ? -18.090 -6.769 12.970 1.00 70.88 110 GLN A CA 1
ATOM 843 C C . GLN A 1 110 ? -19.037 -7.039 14.152 1.00 70.88 110 GLN A C 1
ATOM 845 O O . GLN A 1 110 ? -19.178 -6.193 15.041 1.00 70.88 110 GLN A O 1
ATOM 850 N N . GLN A 1 111 ? -19.647 -8.230 14.208 1.00 71.19 111 GLN A N 1
ATOM 851 C CA . GLN A 1 111 ? -20.477 -8.653 15.342 1.00 71.19 111 GLN A CA 1
ATOM 852 C C . GLN A 1 111 ? -19.668 -8.811 16.639 1.00 71.19 111 GLN A C 1
ATOM 854 O O . GLN A 1 111 ? -20.158 -8.456 17.714 1.00 71.19 111 GLN A O 1
ATOM 859 N N . ARG A 1 112 ? -18.418 -9.288 16.560 1.00 61.72 112 ARG A N 1
ATOM 860 C CA . ARG A 1 112 ? -17.519 -9.373 17.725 1.00 61.72 112 ARG A CA 1
ATOM 861 C C . ARG A 1 112 ? -17.033 -8.007 18.201 1.00 61.72 112 ARG A C 1
ATOM 863 O O . ARG A 1 112 ? -17.061 -7.762 19.403 1.00 61.72 112 ARG A O 1
ATOM 870 N N . THR A 1 113 ? -16.656 -7.104 17.297 1.00 61.03 113 THR A N 1
ATOM 871 C CA . THR A 1 113 ? -16.217 -5.748 17.672 1.00 61.03 113 THR A CA 1
ATOM 872 C C . THR A 1 113 ? -17.347 -4.943 18.321 1.00 61.03 113 THR A C 1
ATOM 874 O O . THR A 1 113 ? -17.104 -4.235 19.294 1.00 61.03 113 THR A O 1
ATOM 877 N N . ARG A 1 114 ? -18.606 -5.108 17.880 1.00 56.44 114 ARG A N 1
ATOM 878 C CA . ARG A 1 114 ? -19.768 -4.502 18.563 1.00 56.44 114 ARG A CA 1
ATOM 879 C C . ARG A 1 114 ? -20.008 -5.038 19.979 1.00 56.44 114 ARG A C 1
ATOM 881 O O . ARG A 1 114 ? -20.569 -4.313 20.789 1.00 56.44 114 ARG A O 1
ATOM 888 N N . ARG A 1 115 ? -19.587 -6.269 20.293 1.00 54.41 115 ARG A N 1
ATOM 889 C CA . ARG A 1 115 ? -19.686 -6.848 21.647 1.00 54.41 115 ARG A CA 1
ATOM 890 C C . ARG A 1 115 ? -18.594 -6.368 22.612 1.00 54.41 115 ARG A C 1
ATOM 892 O O . ARG A 1 115 ? -18.703 -6.651 23.796 1.00 54.41 115 ARG A O 1
ATOM 899 N N . GLN A 1 116 ? -17.556 -5.684 22.126 1.00 47.44 116 GLN A N 1
ATOM 900 C CA . GLN A 1 116 ? -16.407 -5.245 22.928 1.00 47.44 116 GLN A CA 1
ATOM 901 C C . GLN A 1 116 ? -16.433 -3.763 23.321 1.00 47.44 116 GLN A C 1
ATOM 903 O O . GLN A 1 116 ? -15.500 -3.325 23.981 1.00 47.44 116 GLN A O 1
ATOM 908 N N . ALA A 1 117 ? -17.462 -2.990 22.956 1.00 39.62 117 ALA A N 1
ATOM 909 C CA . ALA A 1 117 ? -17.675 -1.678 23.565 1.00 39.62 117 ALA A CA 1
ATOM 910 C C . ALA A 1 117 ? -18.224 -1.900 24.987 1.00 39.62 117 ALA A C 1
ATOM 912 O O . ALA A 1 117 ? -19.354 -2.387 25.101 1.00 39.62 117 ALA A O 1
ATOM 913 N N . PRO A 1 118 ? -17.466 -1.601 26.058 1.00 39.75 118 PRO A N 1
ATOM 914 C CA . PRO A 1 118 ? -18.026 -1.592 27.397 1.00 39.75 118 PRO A CA 1
ATOM 915 C C . PRO A 1 118 ? -19.057 -0.461 27.430 1.00 39.75 118 PRO A C 1
ATOM 917 O O . PRO A 1 118 ? -18.734 0.692 27.143 1.00 39.75 118 PRO A O 1
ATOM 920 N N . GLN A 1 119 ? -20.313 -0.813 27.690 1.00 41.47 119 GLN A N 1
ATOM 921 C CA . GLN A 1 119 ? -21.216 0.105 28.364 1.00 41.47 119 GLN A CA 1
ATOM 922 C C . GLN A 1 119 ? -20.654 0.261 29.770 1.00 41.47 119 GLN A C 1
ATOM 924 O O . GLN A 1 119 ? -20.741 -0.701 30.519 1.00 41.47 119 GLN A O 1
ATOM 929 N N . ASP A 1 120 ? -20.049 1.409 30.057 1.00 34.47 120 ASP A N 1
ATOM 930 C CA . ASP A 1 120 ? -19.996 2.038 31.380 1.00 34.47 120 ASP A CA 1
ATOM 931 C C . ASP A 1 120 ? -19.825 3.552 31.181 1.00 34.47 120 ASP A C 1
ATOM 933 O O . ASP A 1 120 ? -18.802 3.970 30.586 1.00 34.47 120 ASP A O 1
#

Secondary structure (DSSP, 8-state):
--HHHHHHHHHHHHHHHHHHHHHHHS------SHHHHHHHHHIIIIIIIIHHHHHHHHHHHSS-HHHHHHHHTTHHHHHHHHIIIII-----HHHHHHHHHHHHHHHHHHHHHHTTS---